Protein AF-A0A249NZ76-F1 (afdb_monomer)

Radius of gyration: 11.46 Å; Cα contacts (8 Å, |Δi|>4): 29; chains: 1; bounding box: 36×18×27 Å

Sequence (55 aa):
MKKQRFTEEQIIAVLKEQEAGAKVADLCRKHGISDATFYNWKAKYGAWRFPRRSA

pLDDT: mean 78.35, std 14.9, range [37.22, 90.12]

Secondary structure (DSSP, 8-state):
----SS-HHHHHHHHHHHHTT--HHHHHHHHT--HHHHHHHIIIIIHHHS-----

Nearest PDB structures (foldseek):
  8hnp-assembly1_B  TM=7.559E-01  e=2.447E-01  Thermococcus onnurineus NA1
  7vim-assembly1_A  TM=7.334E-01  e=1.581E+00  Edwardsiella piscicida
  1mdm-assembly1_A  TM=7.110E-01  e=1.945E+00  Homo sapiens
  7r3e-assembly1_B  TM=7.053E-01  e=2.944E+00  Pseudomonas aeruginosa PAO1
  3qp5-assembly2_D  TM=6.988E-01  e=7.230E+00  Chromobacterium violaceum

Solvent-accessible surface area (backbone atoms only — not comparable to full-atom values): 3447 Å² total; per-residue (Å²): 129,84,79,63,95,64,54,72,66,56,54,50,52,55,56,49,46,38,72,76,68,45,54,64,72,56,50,19,65,76,70,73,46,52,67,69,57,52,52,52,46,43,61,68,48,31,62,75,76,44,68,77,79,78,124

Structure (mmCIF, N/CA/C/O backbone):
data_AF-A0A249NZ76-F1
#
_entry.id   AF-A0A249NZ76-F1
#
loop_
_atom_site.group_PDB
_atom_site.id
_atom_site.type_symbol
_atom_site.label_atom_id
_atom_site.label_alt_id
_atom_site.label_comp_id
_atom_site.label_asym_id
_atom_site.label_entity_id
_atom_site.label_seq_id
_atom_site.pdbx_PDB_ins_code
_atom_site.Cartn_x
_atom_site.Cartn_y
_atom_site.Cartn_z
_atom_site.occupancy
_atom_site.B_iso_or_equiv
_atom_site.auth_seq_id
_atom_site.auth_comp_id
_atom_site.auth_asym_id
_atom_site.auth_atom_id
_atom_site.pdbx_PDB_model_num
ATOM 1 N N . MET A 1 1 ? -15.594 3.794 16.322 1.00 42.91 1 MET A N 1
ATOM 2 C CA . MET A 1 1 ? -14.488 4.076 15.379 1.00 42.91 1 MET A CA 1
ATOM 3 C C . MET A 1 1 ? -14.945 3.728 13.973 1.00 42.91 1 MET A C 1
ATOM 5 O O . MET A 1 1 ? -15.463 2.633 13.786 1.00 42.91 1 MET A O 1
ATOM 9 N N . LYS A 1 2 ? -14.840 4.648 13.004 1.00 48.44 2 LYS A N 1
ATOM 10 C CA . LYS A 1 2 ? -15.179 4.345 11.602 1.00 48.44 2 LYS A CA 1
ATOM 11 C C . LYS A 1 2 ? -14.252 3.210 11.158 1.00 48.44 2 LYS A C 1
ATOM 13 O O . LYS A 1 2 ? -13.041 3.402 11.211 1.00 48.44 2 LYS A O 1
ATOM 18 N N . LYS A 1 3 ? -14.794 2.035 10.809 1.00 51.50 3 LYS A N 1
ATOM 19 C CA . LYS A 1 3 ? -14.006 0.915 10.271 1.00 51.50 3 LYS A CA 1
ATOM 20 C C . LYS A 1 3 ? -13.256 1.444 9.049 1.00 51.50 3 LYS A C 1
ATOM 22 O O . LYS A 1 3 ? -13.863 1.634 7.997 1.00 51.50 3 LYS A O 1
ATOM 27 N N . GLN A 1 4 ? -11.972 1.768 9.205 1.00 63.34 4 GLN A N 1
ATOM 28 C CA . GLN A 1 4 ? -11.134 2.031 8.048 1.00 63.34 4 GLN A CA 1
ATOM 29 C C . GLN A 1 4 ? -11.129 0.742 7.240 1.00 63.34 4 GLN A C 1
ATOM 31 O O . GLN A 1 4 ? -10.919 -0.344 7.775 1.00 63.34 4 GLN A O 1
ATOM 36 N N . ARG A 1 5 ? -11.464 0.876 5.961 1.00 73.06 5 ARG A N 1
ATOM 37 C CA . ARG A 1 5 ? -11.680 -0.243 5.041 1.00 73.06 5 ARG A CA 1
ATOM 38 C C . ARG A 1 5 ? -10.406 -1.080 4.839 1.00 73.06 5 ARG A C 1
ATOM 40 O O . ARG A 1 5 ? -10.504 -2.220 4.412 1.00 73.06 5 ARG A O 1
ATOM 47 N N . PHE A 1 6 ? -9.256 -0.508 5.202 1.00 80.44 6 PHE A N 1
ATOM 48 C CA . PHE A 1 6 ? -7.936 -1.122 5.203 1.00 80.44 6 PHE A CA 1
ATOM 49 C C . PHE A 1 6 ? -7.224 -0.802 6.518 1.00 80.44 6 PHE A C 1
ATOM 51 O O . PHE A 1 6 ? -7.332 0.318 7.028 1.00 80.44 6 PHE A O 1
ATOM 58 N N . THR A 1 7 ? -6.509 -1.783 7.066 1.00 86.62 7 THR A N 1
ATOM 59 C CA . THR A 1 7 ? -5.652 -1.587 8.241 1.00 86.62 7 THR A CA 1
ATOM 60 C C . THR A 1 7 ? -4.313 -0.985 7.830 1.00 86.62 7 THR A C 1
ATOM 62 O O . THR A 1 7 ? -3.873 -1.121 6.690 1.00 86.62 7 THR A O 1
ATOM 65 N N . GLU A 1 8 ? -3.635 -0.329 8.767 1.00 84.56 8 GLU A N 1
ATOM 66 C CA . GLU A 1 8 ? -2.317 0.255 8.508 1.00 84.56 8 GLU A CA 1
ATOM 67 C C . GLU A 1 8 ? -1.281 -0.805 8.098 1.00 84.56 8 GLU A C 1
ATOM 69 O O . GLU A 1 8 ? -0.485 -0.579 7.190 1.00 84.56 8 GLU A O 1
ATOM 74 N N . GLU A 1 9 ? -1.364 -2.006 8.678 1.00 85.88 9 GLU A N 1
ATOM 75 C CA . GLU A 1 9 ? -0.562 -3.166 8.275 1.00 85.88 9 GLU A CA 1
ATOM 76 C C . GLU A 1 9 ? -0.817 -3.593 6.827 1.00 85.88 9 GLU A C 1
ATOM 78 O O . GLU A 1 9 ? 0.142 -3.852 6.099 1.00 85.88 9 GLU A O 1
ATOM 83 N N . GLN A 1 10 ? -2.077 -3.612 6.371 1.00 86.94 10 GLN A N 1
ATOM 84 C CA . GLN A 1 10 ? -2.389 -3.894 4.966 1.00 86.94 10 GLN A CA 1
ATOM 85 C C . GLN A 1 10 ? -1.790 -2.835 4.042 1.00 86.94 10 GLN A C 1
ATOM 87 O O . GLN A 1 10 ? -1.179 -3.177 3.034 1.00 86.94 10 GLN A O 1
ATOM 92 N N . ILE A 1 11 ? -1.908 -1.555 4.399 1.00 88.25 11 ILE A N 1
ATOM 93 C CA . ILE A 1 11 ? -1.339 -0.451 3.617 1.00 88.25 11 ILE A CA 1
ATOM 94 C C . ILE A 1 11 ? 0.183 -0.604 3.501 1.00 88.25 11 ILE A C 1
ATOM 96 O O . ILE A 1 11 ? 0.754 -0.503 2.415 1.00 88.25 11 ILE A O 1
ATOM 100 N N . ILE A 1 12 ? 0.841 -0.899 4.620 1.00 87.19 12 ILE A N 1
ATOM 101 C CA . ILE A 1 12 ? 2.282 -1.132 4.697 1.00 87.19 12 ILE A CA 1
ATOM 102 C C . ILE A 1 12 ? 2.711 -2.337 3.855 1.00 87.19 12 ILE A C 1
ATOM 104 O O . ILE A 1 12 ? 3.741 -2.259 3.184 1.00 87.19 12 ILE A O 1
ATOM 108 N N . ALA A 1 13 ? 1.961 -3.440 3.896 1.00 88.19 13 ALA A N 1
ATOM 109 C CA . ALA A 1 13 ? 2.267 -4.638 3.122 1.00 88.19 13 ALA A CA 1
ATOM 110 C C . ALA A 1 13 ? 2.253 -4.332 1.618 1.00 88.19 13 ALA A C 1
ATOM 112 O O . ALA A 1 13 ? 3.212 -4.653 0.922 1.00 88.19 13 ALA A O 1
ATOM 113 N N . VAL A 1 14 ? 1.235 -3.605 1.143 1.00 88.75 14 VAL A N 1
ATOM 114 C CA . VAL A 1 14 ? 1.119 -3.196 -0.266 1.00 88.75 14 VAL A 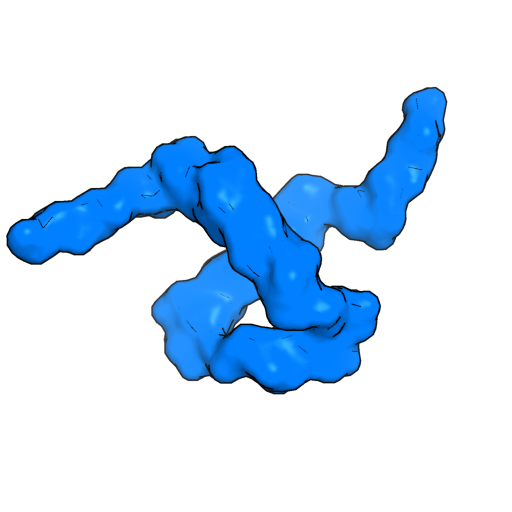CA 1
ATOM 115 C C . VAL A 1 14 ? 2.264 -2.264 -0.683 1.00 88.75 14 VAL A C 1
ATOM 117 O O . VAL A 1 14 ? 2.847 -2.437 -1.754 1.00 88.75 14 VAL A O 1
ATOM 120 N N . LEU A 1 15 ? 2.630 -1.288 0.156 1.00 87.06 15 LEU A N 1
ATOM 121 C CA . LEU A 1 15 ? 3.756 -0.385 -0.124 1.00 87.06 15 LEU A CA 1
ATOM 122 C C . LEU A 1 15 ? 5.098 -1.135 -0.186 1.00 87.06 15 LEU A C 1
ATOM 124 O O . LEU A 1 15 ? 5.911 -0.847 -1.063 1.00 87.06 15 LEU A O 1
ATOM 128 N N . LYS A 1 16 ? 5.317 -2.117 0.699 1.00 86.88 16 LYS A N 1
ATOM 129 C CA . LYS A 1 16 ? 6.506 -2.985 0.673 1.00 86.88 16 LYS A CA 1
ATOM 130 C C . LYS A 1 16 ? 6.557 -3.869 -0.566 1.00 86.88 16 LYS A C 1
ATOM 132 O O . LYS A 1 16 ? 7.622 -4.031 -1.147 1.00 86.88 16 LYS A O 1
ATOM 137 N N . GLU A 1 17 ? 5.425 -4.432 -0.974 1.00 88.19 17 GLU A N 1
ATOM 138 C CA . GLU A 1 17 ? 5.345 -5.285 -2.160 1.00 88.19 17 GLU A CA 1
ATOM 139 C C . GLU A 1 17 ? 5.693 -4.474 -3.424 1.00 88.19 17 GLU A C 1
ATOM 141 O O . GLU A 1 17 ? 6.443 -4.948 -4.276 1.00 88.19 17 GLU A O 1
ATOM 146 N N . GLN A 1 18 ? 5.277 -3.199 -3.493 1.00 87.06 18 GLN A N 1
ATOM 147 C CA . GLN A 1 18 ? 5.732 -2.279 -4.544 1.00 87.06 18 GLN A CA 1
ATOM 148 C C . GLN A 1 18 ? 7.244 -2.052 -4.491 1.00 87.06 18 GLN A C 1
ATOM 150 O O . GLN A 1 18 ? 7.896 -2.094 -5.534 1.00 87.06 18 GLN A O 1
ATOM 155 N N . GLU A 1 19 ? 7.804 -1.781 -3.310 1.00 82.56 19 GLU A N 1
ATOM 156 C CA . GLU A 1 19 ? 9.245 -1.553 -3.143 1.00 82.56 19 GLU A CA 1
ATOM 157 C C . GLU A 1 19 ? 10.080 -2.782 -3.526 1.00 82.56 19 GLU A C 1
ATOM 159 O O . GLU A 1 19 ? 11.138 -2.636 -4.134 1.00 82.56 19 GLU A O 1
ATOM 164 N N . ALA A 1 20 ? 9.556 -3.986 -3.286 1.00 86.06 20 ALA A N 1
ATOM 165 C CA . ALA A 1 20 ? 10.137 -5.245 -3.748 1.00 86.06 20 ALA A CA 1
ATOM 166 C C . ALA A 1 20 ? 10.100 -5.423 -5.283 1.00 86.06 20 ALA A C 1
ATOM 168 O O . ALA A 1 20 ? 10.601 -6.419 -5.798 1.00 86.06 20 ALA A O 1
ATOM 169 N N . GLY A 1 21 ? 9.523 -4.468 -6.021 1.00 84.81 21 GLY A N 1
ATOM 170 C CA . GLY A 1 21 ? 9.476 -4.447 -7.483 1.00 84.81 21 GLY A CA 1
ATOM 171 C C . GLY A 1 21 ? 8.110 -4.788 -8.077 1.00 84.81 21 GLY A C 1
ATOM 172 O O . G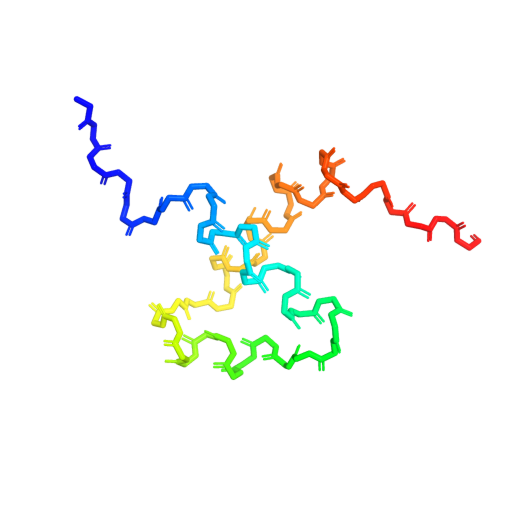LY A 1 21 ? 7.986 -4.849 -9.303 1.00 84.81 21 GLY A O 1
ATOM 173 N N . ALA A 1 22 ? 7.068 -4.988 -7.260 1.00 87.75 22 ALA A N 1
ATOM 174 C CA . ALA A 1 22 ? 5.728 -5.228 -7.785 1.00 87.75 22 ALA A CA 1
ATOM 175 C C . ALA A 1 22 ? 5.158 -3.974 -8.468 1.00 87.75 22 ALA A C 1
ATOM 177 O O . ALA A 1 22 ? 5.335 -2.834 -8.024 1.00 87.75 22 ALA A O 1
ATOM 178 N N . LYS A 1 23 ? 4.422 -4.182 -9.563 1.00 88.44 23 LYS A N 1
ATOM 179 C CA . LYS A 1 23 ? 3.744 -3.096 -10.278 1.00 88.44 23 LYS A CA 1
ATOM 180 C C . LYS A 1 23 ? 2.520 -2.638 -9.492 1.00 88.44 23 LYS A C 1
ATOM 182 O O . LYS A 1 23 ? 1.662 -3.444 -9.149 1.00 88.44 23 LYS A O 1
ATOM 187 N N . VAL A 1 24 ? 2.378 -1.322 -9.327 1.00 87.12 24 VAL A N 1
ATOM 188 C CA . VAL A 1 24 ? 1.211 -0.700 -8.672 1.00 87.12 24 VAL A CA 1
ATOM 189 C C . VAL A 1 24 ? -0.108 -1.159 -9.299 1.00 87.12 24 VAL A C 1
ATOM 191 O O . VAL A 1 24 ? -1.063 -1.405 -8.576 1.00 87.12 24 VAL A O 1
ATOM 194 N N . ALA A 1 25 ? -0.158 -1.342 -10.62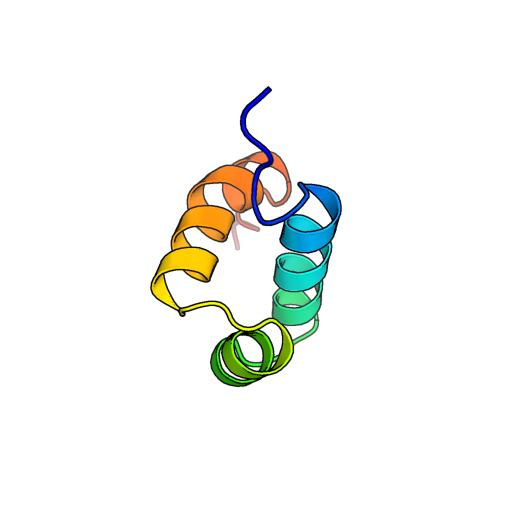3 1.00 87.75 25 ALA A N 1
ATOM 195 C CA . ALA A 1 25 ? -1.354 -1.821 -11.321 1.00 87.75 25 ALA A CA 1
ATOM 196 C C . ALA A 1 25 ? -1.777 -3.244 -10.909 1.00 87.75 25 ALA A C 1
ATOM 198 O O . ALA A 1 25 ? -2.971 -3.535 -10.852 1.00 87.75 25 ALA A O 1
ATOM 199 N N . ASP A 1 26 ? -0.812 -4.118 -10.614 1.00 90.12 26 ASP A N 1
ATOM 200 C CA . ASP A 1 26 ? -1.081 -5.479 -10.144 1.00 90.12 26 ASP A CA 1
ATOM 201 C C . ASP A 1 26 ? -1.579 -5.455 -8.697 1.00 90.12 26 ASP A C 1
ATOM 203 O O . ASP A 1 26 ? -2.632 -6.005 -8.386 1.00 90.12 26 ASP A O 1
ATOM 207 N N . LEU A 1 27 ? -0.909 -4.672 -7.847 1.00 88.06 27 LEU A N 1
ATOM 208 C CA . LEU A 1 27 ? -1.321 -4.439 -6.462 1.00 88.06 27 LEU A CA 1
ATOM 209 C C . LEU A 1 27 ? -2.728 -3.834 -6.372 1.00 88.06 27 LEU A C 1
ATOM 211 O O . LEU A 1 27 ? -3.536 -4.258 -5.551 1.00 88.06 27 LEU A O 1
ATOM 215 N N . CYS A 1 28 ? -3.054 -2.884 -7.249 1.00 88.38 28 CYS A N 1
ATOM 216 C CA . CYS A 1 28 ? -4.381 -2.281 -7.337 1.00 88.38 28 CYS A CA 1
ATOM 217 C C . CYS A 1 28 ? -5.463 -3.319 -7.649 1.00 88.38 28 CYS A C 1
ATOM 219 O O . CYS A 1 28 ? -6.505 -3.345 -6.995 1.00 88.38 28 CYS A O 1
ATOM 221 N N . ARG A 1 29 ? -5.194 -4.235 -8.585 1.00 87.94 29 ARG A N 1
ATOM 222 C CA . ARG A 1 29 ? -6.115 -5.327 -8.933 1.00 87.94 29 ARG A CA 1
ATOM 223 C C . ARG A 1 29 ? -6.222 -6.378 -7.831 1.00 87.94 29 ARG A C 1
ATOM 225 O O . ARG A 1 29 ? -7.329 -6.789 -7.503 1.00 87.94 29 ARG A O 1
ATOM 232 N N . LYS A 1 30 ? -5.096 -6.774 -7.237 1.00 87.75 30 LYS A N 1
ATOM 233 C CA . LYS A 1 30 ? -5.007 -7.803 -6.190 1.00 87.75 30 LYS A CA 1
ATOM 234 C C . LYS A 1 30 ? -5.663 -7.366 -4.880 1.00 87.75 30 LYS A C 1
ATOM 236 O O . LYS A 1 30 ? -6.344 -8.160 -4.241 1.00 87.75 30 LYS A O 1
ATOM 241 N N . HIS A 1 31 ? -5.480 -6.105 -4.493 1.00 84.94 31 HIS A N 1
ATOM 242 C CA . HIS A 1 31 ? -6.013 -5.553 -3.244 1.00 84.94 31 HIS A CA 1
ATOM 243 C C . HIS A 1 31 ? -7.332 -4.788 -3.423 1.00 84.94 31 HIS A C 1
ATOM 245 O O . HIS A 1 31 ? -7.912 -4.343 -2.433 1.00 84.94 31 HIS A O 1
ATOM 251 N N . GLY A 1 32 ? -7.819 -4.639 -4.659 1.00 87.31 32 GLY A N 1
ATOM 252 C CA . GLY A 1 32 ? -9.062 -3.924 -4.957 1.00 87.31 32 GLY A CA 1
ATOM 253 C C . GLY A 1 32 ? -8.985 -2.432 -4.627 1.00 87.31 32 GLY A C 1
ATOM 254 O O . GLY A 1 32 ? -9.949 -1.856 -4.123 1.00 87.31 32 GLY A O 1
ATOM 255 N N . ILE A 1 33 ? -7.827 -1.819 -4.865 1.00 87.94 33 ILE A N 1
ATOM 256 C CA . ILE A 1 33 ? -7.569 -0.399 -4.610 1.00 87.94 33 ILE A CA 1
ATOM 257 C C . ILE A 1 33 ? -7.296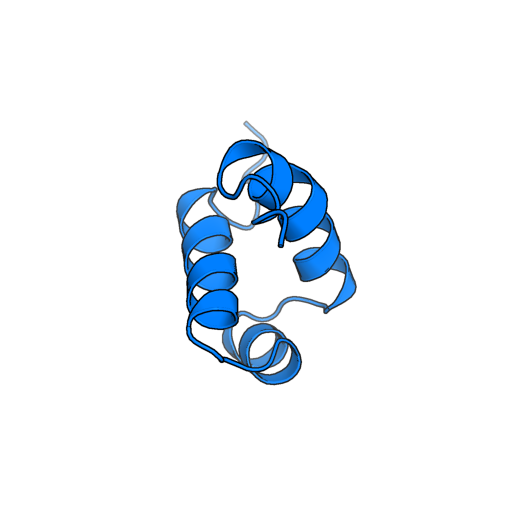 0.331 -5.922 1.00 87.94 33 ILE A C 1
ATOM 259 O O . ILE A 1 33 ? -6.839 -0.268 -6.890 1.00 87.94 33 ILE A O 1
ATOM 263 N N . SER A 1 34 ? -7.554 1.634 -5.953 1.00 88.00 34 SER A N 1
ATOM 264 C CA . SER A 1 34 ? -7.163 2.481 -7.080 1.00 88.00 34 SER A CA 1
ATOM 265 C C . SER A 1 34 ? -5.717 2.951 -6.933 1.00 88.00 34 SER A C 1
ATOM 267 O O . SER A 1 34 ? -5.208 3.100 -5.816 1.00 88.00 34 SER A O 1
ATOM 269 N N . ASP A 1 35 ? -5.082 3.282 -8.055 1.00 87.44 35 ASP A N 1
ATOM 270 C CA . ASP A 1 35 ? -3.748 3.888 -8.092 1.00 87.44 35 ASP A CA 1
ATOM 271 C C . ASP A 1 35 ? -3.699 5.167 -7.239 1.00 87.44 35 ASP A C 1
ATOM 273 O O . ASP A 1 35 ? -2.788 5.342 -6.429 1.00 87.44 35 ASP A O 1
ATOM 277 N N . ALA A 1 36 ? -4.744 5.998 -7.303 1.00 89.00 36 ALA A N 1
ATOM 278 C CA . ALA A 1 36 ? -4.882 7.191 -6.480 1.00 89.00 36 ALA A CA 1
ATOM 279 C C . ALA A 1 36 ? -4.827 6.877 -4.974 1.00 89.00 36 ALA A C 1
ATOM 281 O O . ALA A 1 36 ? -4.198 7.604 -4.202 1.00 89.00 36 ALA A O 1
ATOM 282 N N . THR A 1 37 ? -5.455 5.785 -4.529 1.00 88.38 37 THR A N 1
ATOM 283 C CA . THR A 1 37 ? -5.414 5.353 -3.124 1.00 88.38 37 THR A CA 1
ATOM 284 C C . THR A 1 37 ? -4.002 4.930 -2.728 1.00 88.38 37 THR A C 1
ATOM 286 O O . THR A 1 37 ? -3.515 5.340 -1.674 1.00 88.38 37 THR A O 1
ATOM 289 N N . PHE A 1 38 ? -3.314 4.188 -3.599 1.00 88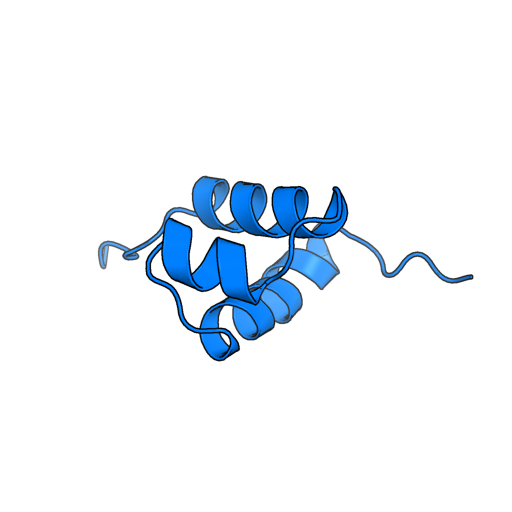.75 38 PHE A N 1
ATOM 290 C CA . PHE A 1 38 ? -1.930 3.778 -3.382 1.00 88.75 38 PHE A CA 1
ATOM 291 C C . PHE A 1 38 ? -0.985 4.984 -3.243 1.00 88.75 38 PHE A C 1
ATOM 293 O O . PHE A 1 38 ? -0.186 5.039 -2.307 1.00 88.75 38 PHE A O 1
ATOM 300 N N . TYR A 1 39 ? -1.095 5.989 -4.116 1.00 86.69 39 TYR A N 1
ATOM 301 C CA . TYR A 1 39 ? -0.260 7.192 -4.026 1.00 86.69 39 TYR A CA 1
ATOM 302 C C . TYR A 1 39 ? -0.559 8.034 -2.780 1.00 86.69 39 TYR A C 1
ATOM 304 O O . TYR A 1 39 ? 0.374 8.540 -2.157 1.00 86.69 39 TYR A O 1
ATOM 312 N N . ASN A 1 40 ? -1.823 8.121 -2.355 1.00 88.88 40 ASN A N 1
ATOM 313 C CA . ASN A 1 40 ? -2.186 8.757 -1.085 1.00 88.88 40 ASN A CA 1
ATOM 314 C C . ASN A 1 40 ? -1.538 8.047 0.112 1.00 88.88 40 ASN A C 1
ATOM 316 O O . ASN A 1 40 ? -0.995 8.692 1.010 1.00 88.88 40 ASN A O 1
ATOM 320 N N . TRP A 1 41 ? -1.542 6.713 0.117 1.00 88.88 41 TRP A N 1
ATOM 321 C CA . T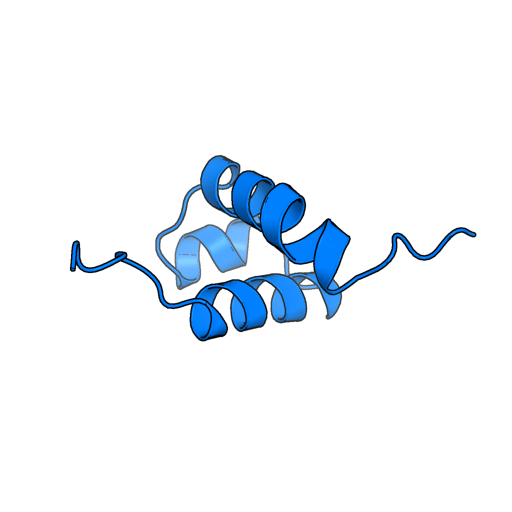RP A 1 41 ? -0.851 5.932 1.139 1.00 88.88 41 TRP A CA 1
ATOM 322 C C . TRP A 1 41 ? 0.658 6.125 1.090 1.00 88.88 41 TRP A C 1
ATOM 324 O O . TRP A 1 41 ? 1.277 6.305 2.133 1.00 88.88 41 TRP A O 1
ATOM 334 N N . LYS A 1 42 ? 1.257 6.161 -0.100 1.00 83.94 42 LYS A N 1
ATOM 335 C CA . LYS A 1 42 ? 2.687 6.432 -0.266 1.00 83.94 42 LYS A CA 1
ATOM 336 C C . LYS A 1 42 ? 3.068 7.828 0.234 1.00 83.94 42 LYS A C 1
ATOM 338 O O . LYS A 1 42 ? 4.116 7.976 0.847 1.00 83.94 42 LYS A O 1
ATOM 343 N N . ALA A 1 43 ? 2.222 8.837 0.045 1.00 84.00 43 ALA A N 1
ATOM 344 C CA . ALA A 1 43 ? 2.458 10.172 0.591 1.00 84.00 43 ALA A CA 1
ATOM 345 C C . ALA A 1 43 ? 2.368 10.190 2.127 1.00 84.00 43 ALA A C 1
ATOM 347 O O . ALA A 1 43 ? 3.233 10.754 2.792 1.00 84.00 43 ALA A O 1
ATOM 348 N N . L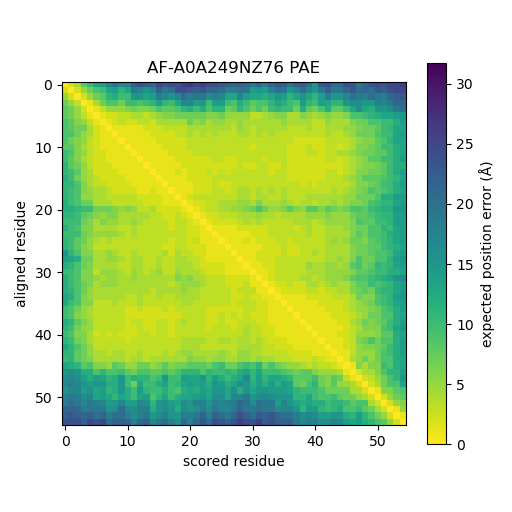YS A 1 44 ? 1.352 9.528 2.693 1.00 83.81 44 LYS A N 1
ATOM 349 C CA . LYS A 1 44 ? 1.081 9.525 4.137 1.00 83.81 44 LYS A CA 1
ATOM 350 C C . LYS A 1 44 ? 2.033 8.627 4.939 1.00 83.81 44 LYS A C 1
ATOM 352 O O . LYS A 1 44 ? 2.511 9.022 5.995 1.00 83.81 44 LYS A O 1
ATOM 357 N N . TYR A 1 45 ? 2.302 7.424 4.438 1.00 82.31 45 TYR A N 1
ATOM 358 C CA . TYR A 1 45 ? 3.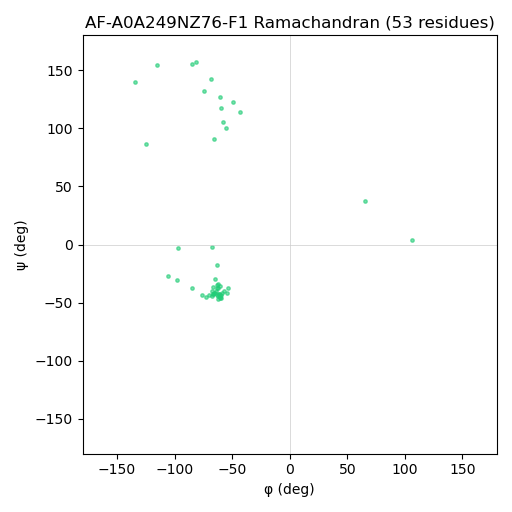077 6.378 5.114 1.00 82.31 45 TYR A CA 1
ATOM 359 C C . TYR A 1 45 ? 4.479 6.201 4.543 1.00 82.31 45 TYR A C 1
ATOM 361 O O . TYR A 1 45 ? 5.386 5.796 5.267 1.00 82.31 45 TYR A O 1
ATOM 369 N N . GLY A 1 46 ? 4.682 6.521 3.264 1.00 70.56 46 GLY A N 1
ATOM 370 C CA . GLY A 1 46 ? 6.003 6.468 2.647 1.00 70.56 46 GLY A CA 1
ATOM 371 C C . GLY A 1 46 ? 6.944 7.508 3.245 1.00 70.56 46 GLY A C 1
ATOM 372 O O . GLY A 1 46 ? 8.048 7.141 3.600 1.00 70.56 46 GLY A O 1
ATOM 373 N N . ALA A 1 47 ? 6.510 8.751 3.484 1.00 65.12 47 ALA A N 1
ATOM 374 C CA . ALA A 1 47 ? 7.370 9.769 4.106 1.00 65.12 47 ALA A CA 1
ATOM 375 C C . ALA A 1 47 ? 7.770 9.443 5.561 1.00 65.12 47 ALA A C 1
ATOM 377 O O . ALA A 1 47 ? 8.846 9.834 6.001 1.00 65.12 47 ALA A O 1
ATOM 378 N N . TRP A 1 48 ? 6.917 8.721 6.298 1.00 63.03 48 TRP A N 1
ATOM 379 C CA . TRP A 1 48 ? 7.171 8.349 7.695 1.00 63.03 48 TRP A CA 1
ATOM 380 C C . TRP A 1 48 ? 8.021 7.077 7.834 1.00 63.03 48 TRP A C 1
ATOM 382 O O . TRP A 1 48 ? 8.863 6.986 8.722 1.00 63.03 48 TRP A O 1
ATOM 392 N N . ARG A 1 49 ? 7.814 6.085 6.956 1.00 60.41 49 ARG A N 1
ATOM 393 C CA . ARG A 1 49 ? 8.462 4.762 7.036 1.00 60.41 49 ARG A CA 1
ATOM 394 C C . ARG A 1 49 ? 9.684 4.627 6.124 1.00 60.41 49 ARG A C 1
ATOM 396 O O . ARG A 1 49 ? 10.598 3.876 6.444 1.00 60.41 49 ARG A O 1
ATOM 403 N N . PHE A 1 50 ? 9.682 5.325 4.995 1.00 56.44 50 PHE A N 1
ATOM 404 C CA . PHE A 1 50 ? 10.722 5.275 3.978 1.00 56.44 50 PHE A CA 1
ATOM 405 C C . PHE A 1 50 ? 11.223 6.694 3.734 1.00 56.44 50 PHE A C 1
ATOM 407 O O . PHE A 1 50 ? 10.716 7.373 2.832 1.00 56.44 50 PHE A O 1
ATOM 414 N N . PRO A 1 51 ? 12.209 7.173 4.524 1.00 56.50 51 PRO A N 1
ATOM 415 C CA . PRO A 1 51 ? 12.918 8.382 4.142 1.00 56.50 51 PRO A CA 1
ATOM 416 C C . PRO A 1 51 ? 13.330 8.173 2.693 1.00 56.50 51 PRO A C 1
ATOM 418 O O . PRO A 1 51 ? 13.924 7.139 2.372 1.00 56.50 51 PRO A O 1
ATOM 421 N N . ARG A 1 52 ? 12.897 9.085 1.808 1.00 51.84 52 ARG A N 1
ATOM 422 C CA . ARG A 1 52 ? 13.299 9.065 0.402 1.00 51.84 52 ARG A CA 1
ATOM 423 C C . ARG A 1 52 ? 14.786 8.786 0.422 1.00 51.84 52 ARG A C 1
ATOM 425 O O . ARG A 1 52 ? 15.523 9.565 1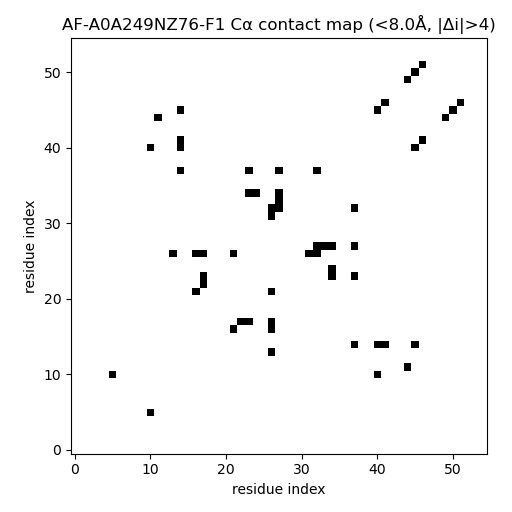.018 1.00 51.84 52 ARG A O 1
ATOM 432 N N . ARG A 1 53 ? 15.185 7.625 -0.097 1.00 51.41 53 ARG A N 1
ATOM 433 C CA . ARG A 1 53 ? 16.585 7.237 -0.143 1.00 51.41 53 ARG A CA 1
ATOM 434 C C . ARG A 1 53 ? 17.216 8.242 -1.094 1.00 51.41 53 ARG A C 1
ATOM 436 O O . ARG A 1 53 ? 17.090 8.098 -2.306 1.00 51.41 53 ARG A O 1
ATOM 443 N N . SER A 1 54 ? 17.705 9.336 -0.517 1.00 44.19 54 SER A N 1
ATOM 444 C CA . SER A 1 54 ? 18.463 10.367 -1.192 1.00 44.19 54 SER A CA 1
ATOM 445 C C . SER A 1 54 ? 19.663 9.647 -1.778 1.00 44.19 54 SER A C 1
ATOM 447 O O . SER A 1 54 ? 20.513 9.155 -1.035 1.00 44.19 54 SER A O 1
ATOM 449 N N . ALA A 1 55 ? 19.613 9.458 -3.092 1.00 37.22 55 ALA A N 1
ATOM 450 C CA . ALA A 1 55 ? 20.814 9.306 -3.887 1.00 37.22 55 ALA A CA 1
ATOM 451 C C . ALA A 1 55 ? 21.528 10.660 -3.917 1.00 37.22 55 ALA A C 1
ATOM 453 O O . ALA A 1 55 ? 20.807 11.688 -3.928 1.00 37.22 55 ALA A O 1
#

Mean predicted aligned error: 6.72 Å

Foldseek 3Di:
DPPPPDDPVRLVVLVVVVVVPDDLVVSCVVVVHDSVVNVVSCVVPVVVPPVPPDD